Protein AF-A0A7C7J9N0-F1 (afdb_monomer_lite)

Structure (mmCIF, N/CA/C/O backbone):
data_AF-A0A7C7J9N0-F1
#
_entry.id   AF-A0A7C7J9N0-F1
#
loop_
_atom_site.group_PDB
_atom_site.id
_atom_site.type_symbol
_atom_site.label_atom_id
_atom_site.label_alt_id
_atom_site.label_comp_id
_atom_site.label_asym_id
_atom_site.label_entity_id
_atom_site.label_seq_id
_atom_site.pdbx_PDB_ins_code
_atom_site.Cartn_x
_atom_site.Cartn_y
_atom_site.Cartn_z
_atom_site.occupancy
_atom_site.B_iso_or_equiv
_atom_site.auth_seq_id
_atom_site.auth_comp_id
_atom_site.auth_asym_id
_atom_site.auth_atom_id
_atom_site.pdbx_PDB_model_num
ATOM 1 N N . MET A 1 1 ? -2.607 -7.973 -7.838 1.00 90.06 1 MET A N 1
ATOM 2 C CA . MET A 1 1 ? -3.127 -8.979 -6.884 1.00 90.06 1 MET A CA 1
ATOM 3 C C . MET A 1 1 ? -3.322 -8.320 -5.532 1.00 90.06 1 MET A C 1
ATOM 5 O O . MET A 1 1 ? -2.429 -7.614 -5.094 1.00 90.06 1 MET A O 1
ATOM 9 N N . LYS A 1 2 ? -4.457 -8.544 -4.866 1.00 95.06 2 LYS A N 1
ATOM 10 C CA . LYS A 1 2 ? -4.739 -7.990 -3.535 1.00 95.06 2 LYS A CA 1
ATOM 11 C C . LYS A 1 2 ? -5.086 -9.120 -2.569 1.00 95.06 2 LYS A C 1
ATOM 13 O O . LYS A 1 2 ? -5.822 -10.027 -2.951 1.00 95.06 2 LYS A O 1
ATOM 18 N N . ALA A 1 3 ? -4.573 -9.052 -1.347 1.00 97.50 3 ALA A N 1
ATOM 19 C CA . ALA A 1 3 ? -4.926 -9.931 -0.242 1.00 97.50 3 ALA A CA 1
ATOM 20 C C . ALA A 1 3 ? -5.257 -9.091 0.997 1.00 97.50 3 ALA A C 1
ATOM 22 O O . ALA A 1 3 ? -4.566 -8.121 1.304 1.00 97.50 3 ALA A O 1
ATOM 23 N N . GLU A 1 4 ? -6.314 -9.468 1.709 1.00 97.31 4 GLU A N 1
ATOM 24 C CA . GLU A 1 4 ? -6.781 -8.771 2.906 1.00 97.31 4 GLU A CA 1
ATOM 25 C C . GLU A 1 4 ? -6.961 -9.773 4.044 1.00 97.31 4 GLU A C 1
ATOM 27 O O . GLU A 1 4 ? -7.545 -10.841 3.854 1.00 97.31 4 GLU A O 1
ATOM 32 N N . PHE A 1 5 ? -6.470 -9.427 5.231 1.00 97.44 5 PHE A N 1
ATOM 33 C CA . PHE A 1 5 ? -6.525 -10.276 6.414 1.00 97.44 5 PHE A CA 1
ATOM 34 C C . PHE A 1 5 ? -7.046 -9.483 7.607 1.00 97.44 5 PHE A C 1
ATOM 36 O O . PHE A 1 5 ? -6.513 -8.426 7.953 1.00 97.44 5 PHE A O 1
ATOM 43 N N . SER A 1 6 ? -8.062 -10.022 8.272 1.00 97.19 6 SER A N 1
ATOM 44 C CA . SER A 1 6 ? -8.500 -9.530 9.575 1.00 97.19 6 SER A CA 1
ATOM 45 C C . SER A 1 6 ? -7.596 -10.087 10.671 1.00 97.19 6 SER A C 1
ATOM 47 O O . SER A 1 6 ? -7.343 -11.288 10.733 1.00 97.19 6 SER A O 1
ATOM 49 N N . LEU A 1 7 ? -7.114 -9.208 11.543 1.00 95.88 7 LEU A N 1
ATOM 50 C CA . LEU A 1 7 ? -6.209 -9.523 12.643 1.00 95.88 7 LEU A CA 1
ATOM 51 C C . LEU A 1 7 ? -6.883 -9.223 13.998 1.00 95.88 7 LEU A C 1
ATOM 53 O O . LEU A 1 7 ? -7.809 -8.403 14.063 1.00 95.88 7 LEU A O 1
ATOM 57 N N . PRO A 1 8 ? -6.426 -9.846 15.103 1.00 94.12 8 PRO A N 1
ATOM 58 C CA . PRO A 1 8 ? -6.949 -9.575 16.441 1.00 94.12 8 PRO A CA 1
ATOM 59 C C . PRO A 1 8 ? -6.935 -8.082 16.784 1.00 94.12 8 PRO A C 1
ATOM 61 O O . PRO A 1 8 ? -6.015 -7.364 16.409 1.00 94.12 8 PRO A O 1
ATOM 64 N N . GLY A 1 9 ? -7.939 -7.606 17.524 1.00 90.50 9 GLY A N 1
ATOM 65 C CA . GLY A 1 9 ? -8.027 -6.195 17.922 1.00 90.50 9 GLY A CA 1
ATOM 66 C C . GLY A 1 9 ? -8.542 -5.248 16.831 1.00 90.50 9 GLY A C 1
ATOM 67 O O . GLY A 1 9 ? -8.248 -4.049 16.891 1.00 90.50 9 GLY A O 1
ATOM 68 N N . ASN A 1 10 ? -9.320 -5.773 15.875 1.00 90.56 10 ASN A N 1
ATOM 69 C CA . ASN A 1 10 ? -9.921 -5.049 14.744 1.00 90.56 10 ASN A CA 1
ATOM 70 C C . ASN A 1 10 ? -8.890 -4.396 13.814 1.00 90.56 10 ASN A C 1
ATOM 72 O O . ASN A 1 10 ? -9.144 -3.338 13.231 1.00 90.56 10 ASN A O 1
ATOM 76 N N . PHE A 1 11 ? -7.717 -5.016 13.705 1.00 96.12 11 PHE A N 1
ATOM 77 C CA . PHE A 1 11 ? -6.720 -4.628 12.723 1.00 96.12 11 PHE A CA 1
ATOM 78 C C . PHE A 1 11 ? -7.011 -5.309 11.383 1.00 96.12 11 PHE A C 1
ATOM 80 O O . PHE A 1 11 ? -7.525 -6.425 11.332 1.00 96.12 11 PHE A O 1
ATOM 87 N N . MET A 1 12 ? -6.660 -4.634 10.299 1.00 97.62 12 MET A N 1
ATOM 88 C CA . MET A 1 12 ? -6.741 -5.139 8.934 1.00 97.62 12 MET A CA 1
ATOM 89 C C . MET A 1 12 ? -5.370 -5.019 8.286 1.00 97.62 12 MET A C 1
ATOM 91 O O . MET A 1 12 ? -4.827 -3.916 8.209 1.00 97.62 12 MET A O 1
ATOM 95 N N . LEU A 1 13 ? -4.832 -6.135 7.808 1.00 97.94 13 LEU A N 1
ATOM 96 C CA . LEU A 1 13 ? -3.644 -6.182 6.966 1.00 97.94 13 LEU A CA 1
ATOM 97 C C . LEU A 1 13 ? -4.077 -6.261 5.503 1.00 97.94 13 LEU A C 1
ATOM 99 O O . LEU A 1 13 ? -4.822 -7.159 5.125 1.00 97.94 13 LEU A O 1
ATOM 103 N N . ASN A 1 14 ? -3.590 -5.338 4.686 1.00 97.81 14 ASN A N 1
ATOM 104 C CA . ASN A 1 14 ? -3.793 -5.312 3.246 1.00 97.81 14 ASN A CA 1
ATOM 105 C C . ASN A 1 14 ? -2.431 -5.475 2.581 1.00 97.81 14 ASN A C 1
ATOM 107 O O . ASN A 1 14 ? -1.513 -4.712 2.872 1.00 97.81 14 ASN A O 1
ATOM 111 N N . VAL A 1 15 ? -2.312 -6.460 1.701 1.00 97.94 15 VAL A N 1
ATOM 112 C CA . VAL A 1 15 ? -1.139 -6.663 0.854 1.00 97.94 15 VAL A CA 1
ATOM 113 C C . VAL A 1 15 ? -1.584 -6.492 -0.586 1.00 97.94 15 VAL A C 1
ATOM 115 O O . VAL A 1 15 ? -2.518 -7.161 -1.037 1.00 97.94 15 VAL A O 1
ATOM 118 N N . HIS A 1 16 ? -0.943 -5.589 -1.309 1.00 97.75 16 HIS A N 1
ATOM 119 C CA . HIS A 1 16 ? -1.249 -5.324 -2.703 1.00 97.75 16 HIS A CA 1
ATOM 120 C C . HIS A 1 16 ? 0.025 -5.445 -3.525 1.00 97.75 16 HIS A C 1
ATOM 122 O O . HIS A 1 16 ? 1.049 -4.884 -3.174 1.00 97.75 16 HIS A O 1
ATOM 128 N N . TYR A 1 17 ? -0.034 -6.224 -4.596 1.00 97.25 17 TYR A N 1
ATOM 129 C CA . TYR A 1 17 ? 1.036 -6.342 -5.571 1.00 97.25 17 TYR A CA 1
ATOM 130 C C . TYR A 1 17 ? 0.511 -5.881 -6.922 1.00 97.25 17 TYR A C 1
ATOM 132 O O . TYR A 1 17 ? -0.503 -6.410 -7.392 1.00 97.25 17 TYR A O 1
ATOM 140 N N . HIS A 1 18 ? 1.178 -4.930 -7.555 1.00 96.19 18 HIS A N 1
ATOM 141 C CA . HIS A 1 18 ? 0.763 -4.367 -8.832 1.00 96.19 18 HIS A CA 1
ATOM 142 C C . HIS A 1 18 ? 1.880 -4.521 -9.863 1.00 96.19 18 HIS A C 1
ATOM 144 O O . HIS A 1 18 ? 3.042 -4.278 -9.564 1.00 96.19 18 HIS A O 1
ATOM 150 N N . ASP A 1 19 ? 1.515 -4.945 -11.069 1.00 95.06 19 ASP A N 1
ATOM 151 C CA . ASP A 1 19 ? 2.370 -4.985 -12.254 1.00 95.06 19 ASP A CA 1
ATOM 152 C C . ASP A 1 19 ? 1.934 -3.837 -13.178 1.00 95.06 19 ASP A C 1
ATOM 154 O O . ASP A 1 19 ? 0.824 -3.868 -13.718 1.00 95.06 19 ASP A O 1
ATOM 158 N N . PHE A 1 20 ? 2.758 -2.791 -13.271 1.00 93.94 20 PHE A N 1
ATOM 159 C CA . PHE A 1 20 ? 2.488 -1.591 -14.058 1.00 93.94 20 PHE A CA 1
ATOM 160 C C . PHE A 1 20 ? 2.967 -1.780 -15.493 1.00 93.94 20 PHE A C 1
ATOM 162 O O . PHE A 1 20 ? 4.117 -2.146 -15.739 1.00 93.94 20 PHE A O 1
ATOM 169 N N . LYS A 1 21 ? 2.092 -1.458 -16.449 1.00 93.31 21 LYS A N 1
ATOM 170 C CA . LYS A 1 21 ? 2.381 -1.526 -17.886 1.00 93.31 21 LYS A CA 1
ATOM 171 C C . LYS A 1 21 ? 1.900 -0.275 -18.590 1.00 93.31 21 LYS A C 1
ATOM 173 O O . LYS A 1 21 ? 0.894 0.318 -18.192 1.00 93.31 21 LYS A O 1
ATOM 178 N N . ASP A 1 22 ? 2.596 0.092 -19.656 1.00 91.00 22 ASP A N 1
ATOM 179 C CA . ASP A 1 22 ? 2.130 1.118 -20.576 1.00 91.00 22 ASP A CA 1
ATOM 180 C C . ASP A 1 22 ? 0.785 0.688 -21.178 1.00 91.00 22 ASP A C 1
ATOM 182 O O . ASP A 1 22 ? 0.640 -0.414 -21.709 1.00 91.00 22 ASP A O 1
ATOM 186 N N . VAL A 1 23 ? -0.219 1.559 -21.091 1.00 88.69 23 VAL A N 1
ATOM 187 C CA . VAL A 1 23 ? -1.592 1.221 -21.494 1.00 88.69 23 VAL A CA 1
ATOM 188 C C . VAL A 1 23 ? -1.749 1.032 -23.010 1.00 88.69 23 VAL A C 1
ATOM 190 O O . VAL A 1 23 ? -2.676 0.354 -23.447 1.00 88.69 23 VAL A O 1
ATOM 193 N N . PHE A 1 24 ? -0.855 1.605 -23.820 1.00 90.44 24 PHE A N 1
ATOM 194 C CA . PHE A 1 24 ? -0.918 1.541 -25.281 1.00 90.44 24 PHE A CA 1
ATOM 195 C C . PHE A 1 24 ? -0.000 0.463 -25.854 1.00 90.44 24 PHE A C 1
ATOM 197 O O . PHE A 1 24 ? -0.391 -0.248 -26.778 1.00 90.44 24 PHE A O 1
ATOM 204 N N . LYS A 1 25 ? 1.218 0.347 -25.321 1.00 89.44 25 LYS A N 1
ATOM 205 C CA . LYS A 1 25 ? 2.251 -0.569 -25.820 1.00 89.44 25 LYS A CA 1
ATOM 206 C C . LYS A 1 25 ? 2.343 -1.872 -25.033 1.00 89.44 25 LYS A C 1
ATOM 208 O O . LYS A 1 25 ? 2.913 -2.831 -25.534 1.00 89.44 25 LYS A O 1
ATOM 213 N N . SER A 1 26 ? 1.747 -1.935 -23.838 1.00 86.62 26 SER A N 1
ATOM 214 C CA . SER A 1 26 ? 1.897 -3.046 -22.881 1.00 86.62 26 SER A CA 1
ATOM 215 C C . SER A 1 26 ? 3.341 -3.310 -22.440 1.00 86.62 26 SER A C 1
ATOM 217 O O . SER A 1 26 ? 3.617 -4.365 -21.867 1.00 86.62 26 SER A O 1
ATOM 219 N N . ASP A 1 27 ? 4.241 -2.352 -22.673 1.00 91.38 27 ASP A N 1
ATOM 220 C CA . ASP A 1 27 ? 5.615 -2.403 -22.186 1.00 91.38 27 ASP A CA 1
ATOM 221 C C . ASP A 1 27 ? 5.591 -2.382 -20.647 1.00 91.38 27 ASP A C 1
ATOM 223 O O . ASP A 1 27 ? 4.830 -1.597 -20.066 1.00 91.38 27 ASP A O 1
ATOM 227 N N . PRO A 1 28 ? 6.365 -3.240 -19.962 1.00 92.31 28 PRO A N 1
ATOM 228 C CA . PRO A 1 28 ? 6.443 -3.198 -18.510 1.00 92.31 28 PRO A CA 1
ATOM 229 C C . PRO A 1 28 ? 7.058 -1.865 -18.056 1.00 92.31 28 PRO A C 1
ATOM 231 O O . PRO A 1 28 ? 7.950 -1.321 -18.704 1.00 92.31 28 PRO A O 1
ATOM 234 N N . LEU A 1 29 ? 6.539 -1.310 -16.961 1.00 94.62 29 LEU A N 1
ATOM 235 C CA . LEU A 1 29 ? 7.031 -0.069 -16.345 1.00 94.62 29 LEU A CA 1
ATOM 236 C C . LEU A 1 29 ? 7.654 -0.333 -14.973 1.00 94.62 29 LEU A C 1
ATOM 238 O O . LEU A 1 29 ? 8.571 0.377 -14.550 1.00 94.62 29 LEU A O 1
ATOM 242 N N . GLY A 1 30 ? 7.172 -1.369 -14.293 1.00 96.19 30 GLY A N 1
ATOM 243 C CA . GLY A 1 30 ? 7.695 -1.825 -13.021 1.00 96.19 30 GLY A CA 1
ATOM 244 C C . GLY A 1 30 ? 6.645 -2.558 -12.206 1.00 96.19 30 GLY A C 1
ATOM 245 O O . GLY A 1 30 ? 5.494 -2.714 -12.611 1.00 96.19 30 GLY A O 1
ATOM 246 N N . THR A 1 31 ? 7.033 -2.989 -11.015 1.00 97.38 31 THR A N 1
ATOM 247 C CA . THR A 1 31 ? 6.146 -3.685 -10.083 1.00 97.38 31 THR A CA 1
ATOM 248 C C . THR A 1 31 ? 6.165 -3.012 -8.719 1.00 97.38 31 THR A C 1
ATOM 250 O O . THR A 1 31 ? 7.189 -2.483 -8.296 1.00 97.38 31 THR A O 1
ATOM 253 N N . GLU A 1 32 ? 5.038 -3.018 -8.017 1.00 97.81 32 GLU A N 1
ATOM 254 C CA . GLU A 1 32 ? 4.898 -2.452 -6.674 1.00 97.81 32 GLU A CA 1
ATOM 255 C C . GLU A 1 32 ? 4.374 -3.498 -5.702 1.00 97.81 32 GLU A C 1
ATOM 257 O O . GLU A 1 32 ? 3.520 -4.314 -6.051 1.00 97.81 32 GLU A O 1
ATOM 262 N N . LEU A 1 33 ? 4.877 -3.455 -4.472 1.00 97.94 33 LEU A 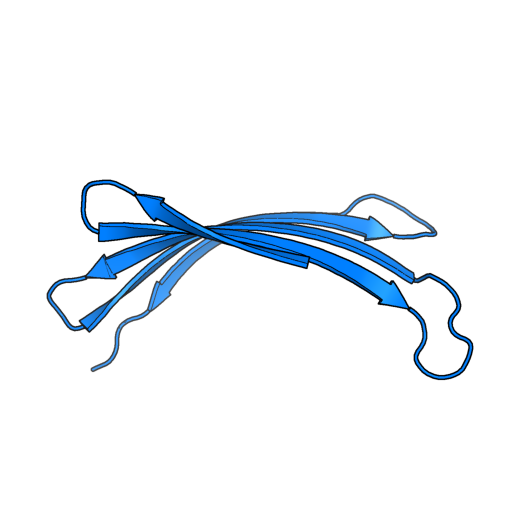N 1
ATOM 263 C CA . LEU A 1 33 ? 4.334 -4.174 -3.330 1.00 97.94 33 LEU A CA 1
ATOM 264 C C . LEU A 1 33 ? 3.994 -3.176 -2.227 1.00 97.94 33 LEU A C 1
ATOM 266 O O . LEU A 1 33 ? 4.903 -2.578 -1.655 1.00 97.94 33 LEU A O 1
ATOM 270 N N . ASP A 1 34 ? 2.720 -3.107 -1.862 1.00 97.75 34 ASP A N 1
ATOM 271 C CA . ASP A 1 34 ? 2.213 -2.382 -0.704 1.00 97.75 34 ASP A CA 1
ATOM 272 C C . ASP A 1 34 ? 1.844 -3.354 0.415 1.00 97.75 34 ASP A C 1
ATOM 274 O O . ASP A 1 34 ? 1.146 -4.351 0.204 1.00 97.75 34 ASP A O 1
ATOM 278 N N . VAL A 1 35 ? 2.245 -3.025 1.638 1.00 98.19 35 VAL A N 1
ATOM 279 C CA . VAL A 1 35 ? 1.834 -3.714 2.861 1.00 98.19 35 VAL A CA 1
ATOM 280 C C . VAL A 1 35 ? 1.325 -2.671 3.844 1.00 98.19 35 VAL A C 1
ATOM 282 O O . VAL A 1 35 ? 2.088 -1.846 4.343 1.00 98.19 35 VAL A O 1
ATOM 285 N N . VAL A 1 36 ? 0.026 -2.704 4.136 1.00 98.19 36 VAL A N 1
ATOM 286 C CA . VAL A 1 36 ? -0.648 -1.708 4.975 1.00 98.19 36 VAL A CA 1
ATOM 287 C C . VAL A 1 36 ? -1.389 -2.391 6.111 1.00 98.19 36 VAL A C 1
ATOM 289 O O . VAL A 1 36 ? -2.319 -3.165 5.883 1.00 98.19 36 VAL A O 1
ATOM 292 N N . ILE A 1 37 ? -1.029 -2.054 7.347 1.00 97.94 37 ILE A N 1
ATOM 293 C CA . ILE A 1 37 ? -1.827 -2.381 8.526 1.00 97.94 37 ILE A CA 1
ATOM 294 C C . ILE A 1 37 ? -2.698 -1.182 8.890 1.00 97.94 37 ILE A C 1
ATOM 296 O O . ILE A 1 37 ? -2.252 -0.035 8.891 1.00 97.94 37 ILE A O 1
ATOM 300 N N . SER A 1 38 ? -3.965 -1.438 9.190 1.00 97.25 38 SER A N 1
ATOM 301 C CA . SER A 1 38 ? -4.932 -0.397 9.518 1.00 97.25 38 SER A CA 1
ATOM 302 C C . SER A 1 38 ? -5.840 -0.794 10.668 1.00 97.25 38 SER A C 1
ATOM 304 O O . SER A 1 38 ? -6.030 -1.977 10.943 1.00 97.25 38 SER A O 1
ATOM 306 N N . LYS A 1 39 ? -6.407 0.202 11.345 1.00 95.69 39 LYS A N 1
ATOM 307 C CA . LYS A 1 39 ? -7.369 0.025 12.430 1.00 95.69 39 LYS A CA 1
ATOM 308 C C . LYS A 1 39 ? -8.443 1.100 12.355 1.00 95.69 39 LYS A C 1
ATOM 310 O O . LYS A 1 39 ? -8.133 2.290 12.329 1.00 95.69 39 LYS A O 1
ATOM 315 N N . LYS A 1 40 ? -9.709 0.679 12.376 1.00 92.94 40 LYS A N 1
ATOM 316 C CA . LYS A 1 40 ? -10.831 1.597 12.612 1.00 92.94 40 LYS A CA 1
ATOM 317 C C . LYS A 1 40 ? -10.826 2.032 14.077 1.00 92.94 40 LYS A C 1
ATOM 319 O O . LYS A 1 40 ? -10.728 1.199 14.980 1.00 92.94 40 LYS A O 1
ATOM 324 N N . MET A 1 41 ? -10.927 3.332 14.301 1.00 90.69 41 MET A N 1
ATOM 325 C CA . MET A 1 41 ? -10.926 3.953 15.620 1.00 90.69 41 MET A CA 1
ATOM 326 C C . MET A 1 41 ? -12.361 4.130 16.124 1.00 90.69 41 MET A C 1
ATOM 328 O O . MET A 1 41 ? -13.295 4.267 15.336 1.00 90.69 41 MET A O 1
ATOM 332 N N . GLY A 1 42 ? -12.547 4.163 17.447 1.00 87.94 42 GLY A N 1
ATOM 333 C CA . GLY A 1 42 ? -13.879 4.281 18.060 1.00 87.94 42 GLY A CA 1
ATOM 334 C C . GLY A 1 42 ? -14.626 5.580 17.729 1.00 87.94 42 GLY A C 1
ATOM 335 O O . GLY A 1 42 ? -15.844 5.617 17.830 1.00 87.94 42 GLY A O 1
ATOM 336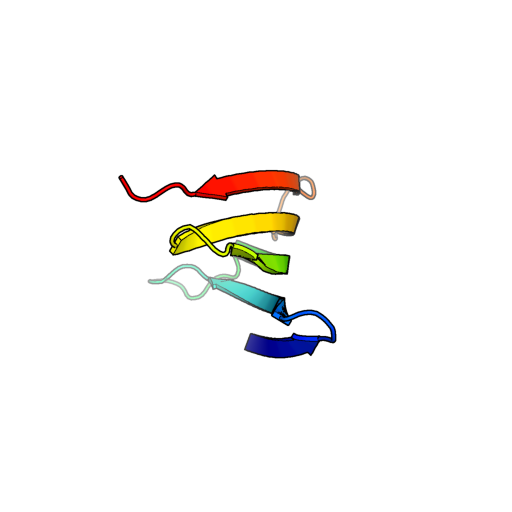 N N . PHE A 1 43 ? -13.912 6.621 17.293 1.00 88.12 43 PHE A N 1
ATOM 337 C CA . PHE A 1 43 ? -14.474 7.909 16.868 1.00 88.12 43 PHE A CA 1
ATOM 338 C C . PHE A 1 43 ? -14.737 7.996 15.351 1.00 88.12 43 PHE A C 1
ATOM 340 O O . PHE A 1 43 ? -14.912 9.085 14.824 1.00 88.12 43 PHE A O 1
ATOM 347 N N . GLY A 1 44 ? -14.717 6.873 14.623 1.00 85.94 44 GLY A N 1
ATOM 348 C CA . GLY A 1 44 ? -15.000 6.838 13.180 1.00 85.94 44 GLY A CA 1
ATOM 349 C C . GLY A 1 44 ? -13.796 7.097 12.266 1.00 85.94 44 GLY A C 1
ATOM 350 O O . GLY A 1 44 ? -13.903 6.897 11.060 1.00 85.94 44 GLY A O 1
ATOM 351 N N . GLY A 1 45 ? -12.637 7.470 12.819 1.00 91.44 45 GLY A N 1
ATOM 352 C CA . GLY A 1 45 ? -11.388 7.603 12.063 1.00 91.44 45 GLY A CA 1
ATOM 353 C C . GLY A 1 45 ? -10.708 6.271 11.719 1.00 91.44 45 GLY A C 1
ATOM 354 O O . GLY A 1 45 ? -11.079 5.206 12.219 1.00 91.44 45 GLY A O 1
ATOM 355 N N . VAL A 1 46 ? -9.660 6.330 10.895 1.00 94.94 46 VAL A N 1
ATOM 356 C CA . VAL A 1 46 ? -8.827 5.173 10.529 1.00 94.94 46 VAL A CA 1
ATOM 357 C C . VAL A 1 46 ? -7.357 5.506 10.746 1.00 94.94 46 VAL A C 1
ATOM 359 O O . VAL A 1 46 ? -6.852 6.492 10.218 1.00 94.94 46 VAL A O 1
ATOM 362 N N . LEU A 1 47 ? -6.672 4.658 11.508 1.00 95.62 47 LEU A N 1
ATOM 363 C CA . LEU A 1 47 ? -5.221 4.679 11.647 1.00 95.62 47 LEU A CA 1
ATOM 364 C C . LEU A 1 47 ? -4.600 3.705 10.648 1.00 95.62 47 LEU A C 1
ATOM 366 O O . LEU A 1 47 ? -5.064 2.568 10.557 1.00 95.62 47 LEU A O 1
ATOM 370 N N . GLN A 1 48 ? -3.563 4.120 9.925 1.00 97.19 48 GLN A N 1
ATOM 371 C CA . GLN A 1 48 ? -2.857 3.289 8.949 1.00 97.19 48 GLN A CA 1
ATOM 372 C C . GLN A 1 48 ? -1.342 3.463 9.080 1.00 97.19 48 GLN A C 1
ATOM 374 O O . GLN A 1 48 ? -0.844 4.580 9.194 1.00 97.19 48 GLN A O 1
ATOM 379 N N . GLN A 1 49 ? -0.613 2.353 9.022 1.00 97.69 49 GLN A N 1
ATOM 380 C CA . GLN A 1 49 ? 0.832 2.319 8.820 1.00 97.69 49 GLN A CA 1
ATOM 381 C C . GLN A 1 49 ? 1.089 1.460 7.587 1.00 97.69 49 GLN A C 1
ATOM 383 O O . GLN A 1 49 ? 0.613 0.325 7.510 1.00 97.69 49 GLN A O 1
ATOM 388 N N . GLY A 1 50 ? 1.835 1.998 6.632 1.00 97.81 50 GLY A N 1
ATOM 389 C CA . GLY A 1 50 ? 2.152 1.313 5.392 1.00 97.81 50 GLY A CA 1
ATOM 390 C C . GLY A 1 50 ? 3.636 1.317 5.080 1.00 97.81 50 GLY A C 1
ATOM 391 O O . GLY A 1 50 ? 4.388 2.189 5.526 1.00 97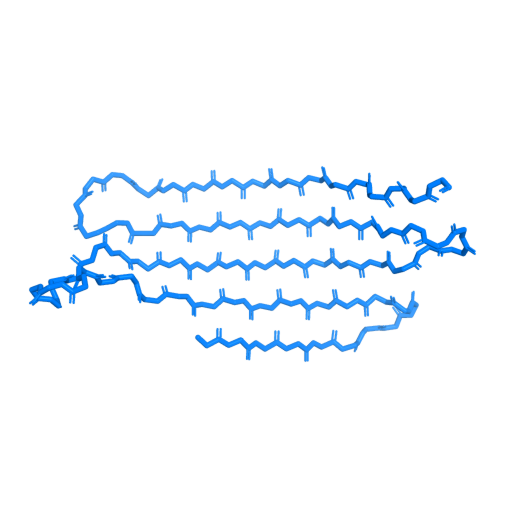.81 50 GLY A O 1
ATOM 392 N N . PHE A 1 51 ? 4.031 0.320 4.306 1.00 97.75 51 PHE A N 1
ATOM 393 C CA . PHE A 1 51 ? 5.317 0.205 3.643 1.00 97.75 51 PHE A CA 1
ATOM 394 C C . PHE A 1 51 ? 5.061 -0.178 2.191 1.00 97.75 51 PHE A C 1
ATOM 396 O O . PHE A 1 51 ? 4.217 -1.034 1.929 1.00 97.75 51 PHE A O 1
ATOM 403 N N . ALA A 1 52 ? 5.795 0.441 1.279 1.00 97.56 52 ALA A N 1
ATOM 404 C CA . ALA A 1 52 ? 5.701 0.162 -0.137 1.00 97.56 52 ALA A CA 1
ATOM 405 C C . ALA A 1 52 ? 7.085 0.115 -0.780 1.00 97.56 52 ALA A C 1
ATOM 407 O O . ALA A 1 52 ? 8.008 0.849 -0.398 1.00 97.56 52 ALA A O 1
ATOM 408 N N . VAL A 1 53 ? 7.220 -0.769 -1.764 1.00 98.12 53 VAL A N 1
ATOM 409 C CA . VAL A 1 53 ? 8.417 -0.904 -2.592 1.00 98.12 53 VAL A CA 1
ATOM 410 C C . VAL A 1 53 ? 8.002 -0.930 -4.044 1.00 98.12 53 VAL A C 1
ATOM 412 O O . VAL A 1 53 ? 7.176 -1.753 -4.423 1.00 98.12 53 VAL A O 1
ATOM 415 N N . TYR A 1 54 ? 8.637 -0.085 -4.844 1.00 97.94 54 TYR A N 1
ATOM 416 C CA . TYR A 1 54 ? 8.496 -0.070 -6.289 1.00 97.94 54 TYR A CA 1
ATOM 417 C C . TYR A 1 54 ? 9.817 -0.469 -6.950 1.00 97.94 54 TYR A C 1
ATOM 419 O O . TYR A 1 54 ? 10.869 0.122 -6.683 1.00 97.94 54 TYR A O 1
ATOM 427 N N . TRP A 1 55 ? 9.751 -1.482 -7.808 1.00 97.75 55 TRP A N 1
ATOM 428 C CA . TRP A 1 55 ? 10.826 -1.934 -8.682 1.00 97.75 55 TRP A CA 1
ATOM 429 C C . TRP A 1 55 ? 10.522 -1.460 -10.105 1.00 97.75 55 TRP A C 1
ATOM 431 O O . TRP A 1 55 ? 9.711 -2.103 -10.774 1.00 97.75 55 TRP A O 1
ATOM 441 N N . PRO A 1 56 ? 11.119 -0.349 -10.569 1.00 96.50 56 PRO A N 1
ATOM 442 C CA . PRO A 1 56 ? 10.981 0.051 -11.964 1.00 96.50 56 PRO A CA 1
ATOM 443 C C . PRO A 1 56 ? 11.700 -0.945 -12.884 1.00 96.50 56 PRO A C 1
ATOM 445 O O . PRO A 1 56 ? 12.648 -1.604 -12.455 1.00 96.50 56 PRO A O 1
ATOM 448 N N . GLU A 1 57 ? 11.298 -1.008 -14.154 1.00 94.88 57 GLU A N 1
ATOM 449 C CA . GLU A 1 57 ? 12.072 -1.742 -15.173 1.00 94.88 57 GLU A CA 1
ATOM 450 C C . GLU A 1 57 ? 13.468 -1.133 -15.382 1.00 94.88 57 GLU A C 1
ATOM 452 O O . GLU A 1 57 ? 14.447 -1.851 -15.579 1.00 94.88 57 GLU A O 1
ATOM 457 N N . GLU A 1 58 ? 13.575 0.196 -15.285 1.00 92.94 58 GLU A N 1
ATOM 458 C CA . GLU A 1 58 ? 14.833 0.932 -15.388 1.00 92.94 58 GLU A CA 1
ATOM 459 C C . GLU A 1 58 ? 15.013 1.902 -14.214 1.00 92.94 58 GLU A C 1
ATOM 461 O O . GLU A 1 58 ? 14.099 2.635 -13.835 1.00 92.94 58 GLU A O 1
ATOM 466 N N . GLY A 1 59 ? 16.229 1.958 -13.668 1.00 94.56 59 GLY A N 1
ATOM 467 C CA . GLY A 1 59 ? 16.592 2.873 -12.586 1.00 94.56 59 GLY A CA 1
ATOM 468 C C . GLY A 1 59 ? 16.584 2.231 -11.200 1.00 94.56 59 GLY A C 1
ATOM 469 O O . GLY A 1 59 ? 16.676 1.014 -11.044 1.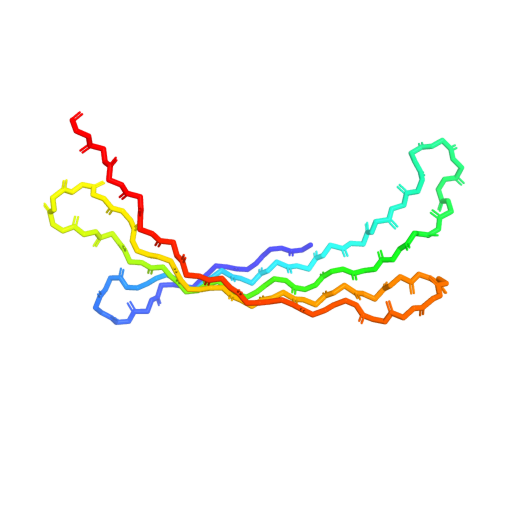00 94.56 59 GLY A O 1
ATOM 470 N N . GLU A 1 60 ? 16.555 3.074 -10.167 1.00 97.00 60 GLU A N 1
ATOM 471 C CA . GLU A 1 60 ? 16.688 2.627 -8.782 1.00 97.00 60 GLU A CA 1
ATOM 472 C C . GLU A 1 60 ? 15.346 2.274 -8.138 1.00 97.00 60 GLU A C 1
ATOM 474 O O . GLU A 1 60 ? 14.314 2.905 -8.368 1.00 97.00 60 GLU A O 1
ATOM 479 N N . LYS A 1 61 ? 15.389 1.273 -7.257 1.00 96.50 61 LYS A N 1
ATOM 480 C CA . LYS A 1 61 ? 14.247 0.846 -6.450 1.00 96.50 61 LYS A CA 1
ATOM 481 C C . LYS A 1 61 ? 13.793 1.969 -5.515 1.00 96.50 61 LYS A C 1
ATOM 483 O O . LYS A 1 61 ? 14.596 2.485 -4.737 1.00 96.50 61 LYS A O 1
ATOM 488 N N . ILE A 1 62 ? 12.494 2.254 -5.490 1.00 97.31 62 ILE A N 1
ATOM 489 C CA . ILE A 1 62 ? 11.900 3.246 -4.586 1.00 97.31 62 ILE A CA 1
ATOM 490 C C . ILE A 1 62 ? 11.300 2.517 -3.385 1.00 97.31 62 ILE A C 1
ATOM 492 O O . ILE A 1 62 ? 10.611 1.511 -3.531 1.00 97.31 62 ILE A O 1
ATOM 496 N N . GLN A 1 63 ? 11.584 3.004 -2.180 1.00 97.75 63 GLN A N 1
ATOM 497 C CA . GLN A 1 63 ? 11.055 2.450 -0.933 1.00 97.75 63 GLN A CA 1
ATOM 498 C C . GLN A 1 63 ? 10.528 3.581 -0.075 1.00 97.75 63 GLN A C 1
ATOM 500 O O . GLN A 1 63 ? 11.229 4.571 0.139 1.00 97.75 63 GLN A O 1
ATOM 505 N N . TYR A 1 64 ? 9.319 3.423 0.446 1.00 96.38 64 TYR A N 1
ATOM 506 C CA . TYR A 1 64 ? 8.739 4.412 1.335 1.00 96.38 64 TYR A CA 1
ATOM 507 C C . TYR A 1 64 ? 7.864 3.761 2.398 1.00 96.38 64 TYR A C 1
ATOM 509 O O . TYR 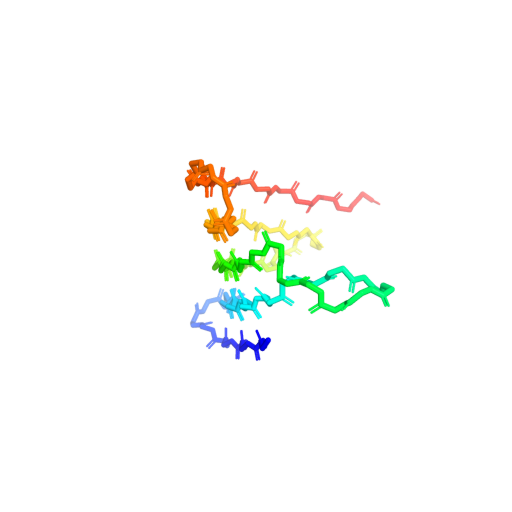A 1 64 ? 7.317 2.672 2.239 1.00 96.38 64 TYR A O 1
ATOM 517 N N . SER A 1 65 ? 7.754 4.453 3.523 1.00 97.81 65 SER A N 1
ATOM 518 C CA . SER A 1 65 ? 6.850 4.102 4.608 1.00 97.81 65 SER A CA 1
ATOM 519 C C . SER A 1 65 ? 6.030 5.321 4.969 1.00 97.81 65 SER A C 1
ATOM 521 O O . SER A 1 65 ? 6.540 6.441 4.928 1.00 97.81 65 SER A O 1
ATOM 523 N N . PHE A 1 66 ? 4.789 5.107 5.376 1.00 96.81 66 PHE A N 1
ATOM 524 C CA . PHE A 1 66 ? 3.907 6.190 5.774 1.00 96.81 66 PHE A CA 1
ATOM 525 C C . PHE A 1 66 ? 3.097 5.812 7.003 1.00 96.81 66 PHE A C 1
ATOM 527 O O . PHE A 1 66 ? 2.770 4.647 7.231 1.00 96.81 66 PHE A O 1
ATOM 534 N N . PHE A 1 67 ? 2.741 6.834 7.765 1.00 97.50 67 PHE A N 1
ATOM 535 C CA . PHE A 1 67 ? 1.786 6.756 8.852 1.00 97.50 67 PHE A CA 1
ATOM 536 C C . PHE A 1 67 ? 0.690 7.780 8.576 1.00 97.50 67 PHE A C 1
ATOM 538 O O . PHE A 1 67 ? 0.984 8.936 8.273 1.00 97.50 67 PHE A O 1
ATOM 545 N N . MET A 1 68 ? -0.566 7.356 8.658 1.00 96.25 68 MET A N 1
ATOM 546 C CA . MET A 1 68 ? -1.720 8.190 8.351 1.00 96.25 68 MET A CA 1
ATOM 547 C C . MET A 1 68 ? -2.784 8.028 9.433 1.00 96.25 68 MET A C 1
ATOM 549 O O . MET A 1 68 ? -3.136 6.913 9.820 1.00 96.25 68 MET A O 1
ATOM 553 N N . LEU A 1 69 ? -3.317 9.157 9.896 1.00 94.38 69 LEU A N 1
ATOM 554 C CA . LEU A 1 69 ? -4.498 9.211 10.745 1.00 94.38 69 LEU A CA 1
ATOM 555 C C . LEU A 1 69 ? -5.589 9.983 10.004 1.00 94.38 69 LEU A C 1
ATOM 557 O O . LEU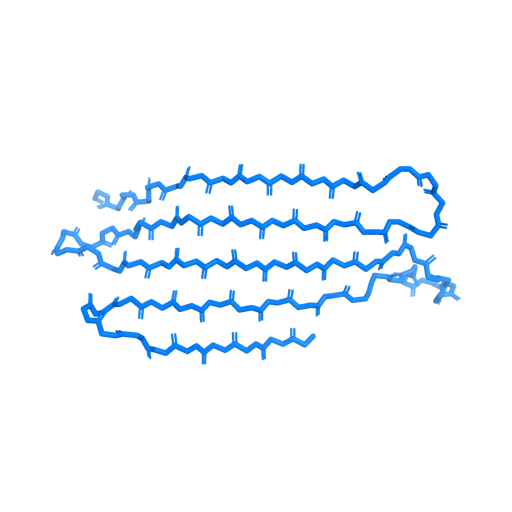 A 1 69 ? -5.511 11.201 9.870 1.00 94.38 69 LEU A O 1
ATOM 561 N N . ASN A 1 70 ? -6.612 9.263 9.553 1.00 91.31 70 ASN A N 1
ATOM 562 C CA . ASN A 1 70 ? -7.785 9.850 8.921 1.00 91.31 70 ASN A CA 1
ATOM 563 C C . ASN A 1 70 ? -8.851 10.107 9.983 1.00 91.31 70 ASN A C 1
ATOM 565 O O . ASN A 1 70 ? -9.307 9.172 10.643 1.00 91.31 70 ASN A O 1
ATOM 569 N N . ILE A 1 71 ? -9.243 11.369 10.143 1.00 89.19 71 ILE A N 1
ATOM 570 C CA . ILE A 1 71 ? -10.296 11.806 11.062 1.00 89.19 71 ILE A CA 1
ATOM 571 C C . ILE A 1 71 ? -11.439 12.351 10.209 1.00 89.19 71 ILE A C 1
ATOM 573 O O . ILE A 1 71 ? -11.232 13.258 9.406 1.00 89.19 71 ILE A O 1
ATOM 577 N N . THR A 1 72 ? -12.637 11.799 10.374 1.00 74.88 72 THR A N 1
ATOM 578 C CA . THR A 1 72 ? -13.866 12.389 9.835 1.00 74.88 72 THR A CA 1
ATOM 579 C C . THR A 1 72 ? -14.515 13.177 10.967 1.00 74.88 72 THR A C 1
ATOM 581 O O . THR A 1 72 ? -14.749 12.608 12.033 1.00 74.88 72 THR A O 1
ATOM 584 N N . LEU A 1 73 ? -14.707 14.482 10.757 1.00 65.00 73 LEU A N 1
ATOM 585 C CA . LEU A 1 73 ? -15.383 15.396 11.684 1.00 65.00 73 LEU A CA 1
ATOM 586 C C . LEU A 1 73 ? -16.890 15.410 11.423 1.00 65.00 73 LEU A C 1
ATOM 588 O O . LEU A 1 73 ? -17.267 15.349 10.230 1.00 65.00 73 LEU A O 1
#

Foldseek 3Di:
DWDWDQDPPQKIWIWDKDFDADPPPRHTFWIKIKIKIKHQDPQRKMWIKMWMWIGTPDDDIDIDIDTDIGHDD

Sequence (73 aa):
MKAEFSLPGNFMLNVHYHDFKDVFKSDPLGTELDVVISKKMGFGGVLQQGFAVYWPEEGEKIQYSFFMLNITL

Secondary structure (DSSP, 8-state):
-EEEEEETTTEEEEEEEEEEE-TTT--EEEEEEEEEEEEE-TTS-EEEEEEEEEEESSSPPEEEEEEEEE---

pLDDT: mean 94.27, std 5.29, range [65.0, 98.19]

Radius of gyration: 15.41 Å; chains: 1; bounding box: 32×26×44 Å